Protein AF-A0A1V6Y0Q1-F1 (afdb_monomer)

pLDDT: mean 72.67, std 13.5, range [34.44, 88.69]

Sequence (123 aa):
MPPIRSQSSSNLAEQEVARQFEVPRSTLQRRLAGNTFRPETRANNHKLTETEEESLEKWILSMDRRGGASRPSMVREMANLLLEKRGTTPVISVGENWVTNYIKRRPLLSSRFSKRYNYERAK

Organism: Penicillium nalgiovense (NCBI:txid60175)

Foldseek 3Di:
DDDDPPPPVVLVVLVVVCVVVVHPSVVSVCVVVVNDDVVVDDDPPDPDDPVLLVVLVVVCVVCVVVVHDPDLVNSQVSSQVVQVVVVDPPRDGDDPCRSVVSCVVDVVSVVVVVVPPPPVPPD

Solvent-accessible surface area (backbone atoms only — not comparable to full-atom values): 7690 Å² total; per-residue (Å²): 135,82,81,85,74,80,55,70,68,56,53,52,55,47,46,52,52,20,58,76,68,75,43,61,51,70,58,54,52,41,43,75,73,67,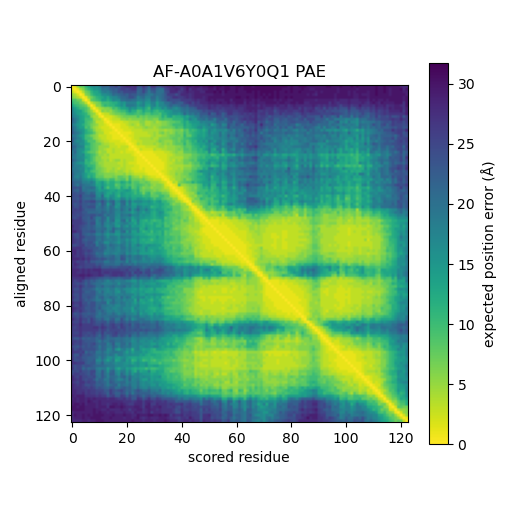53,69,62,67,91,80,44,79,68,92,83,61,89,64,54,72,69,56,51,50,50,51,48,54,49,50,56,54,37,47,75,72,71,44,79,84,46,64,67,58,55,46,51,53,52,31,50,53,39,56,74,65,67,50,85,73,83,60,72,76,58,88,67,44,51,63,53,52,31,70,72,34,65,80,48,35,65,56,54,67,73,62,72,61,75,81,82,76,122

InterPro domains:
  IPR006600 HTH CenpB-type DNA-binding domain [PF03221] (50-108)
  IPR006600 HTH CenpB-type DNA-binding domain [PS51253] (40-112)
  IPR006600 HTH CenpB-type DNA-binding domain [SM00674] (46-112)
  IPR009057 Homedomain-like superfamily [SSF46689] (11-49)

Mean predicted aligned error: 13.65 Å

Structure (mmCIF, N/CA/C/O backbone):
data_AF-A0A1V6Y0Q1-F1
#
_entry.id   AF-A0A1V6Y0Q1-F1
#
loop_
_atom_site.group_PDB
_atom_site.id
_atom_site.type_symbol
_atom_site.label_atom_id
_atom_site.label_alt_id
_atom_site.label_comp_id
_atom_site.label_asym_id
_atom_site.label_entity_id
_atom_site.label_seq_id
_atom_site.pdbx_PDB_ins_code
_atom_site.Cartn_x
_atom_site.Cartn_y
_atom_site.Cartn_z
_atom_site.occupancy
_atom_site.B_iso_or_equiv
_atom_site.auth_seq_id
_atom_site.auth_comp_id
_atom_site.auth_asym_id
_atom_site.auth_atom_id
_atom_site.pdbx_PDB_model_num
ATOM 1 N N . MET A 1 1 ? -11.938 18.714 42.127 1.00 34.44 1 MET A N 1
ATOM 2 C CA . MET A 1 1 ? -12.926 17.614 42.191 1.00 34.44 1 MET A CA 1
ATOM 3 C C . MET A 1 1 ? -12.964 16.913 40.839 1.00 34.44 1 MET A C 1
ATOM 5 O O . MET A 1 1 ? -13.207 17.609 39.861 1.00 34.44 1 MET A O 1
ATOM 9 N N . PRO A 1 2 ? -12.687 15.603 40.729 1.00 38.88 2 PRO A N 1
ATOM 10 C CA . PRO A 1 2 ? -12.974 14.854 39.509 1.00 38.88 2 PRO A CA 1
ATOM 11 C C . PRO A 1 2 ? -14.453 14.409 39.492 1.00 38.88 2 PRO A C 1
ATOM 13 O O . PRO A 1 2 ? -15.046 14.248 40.562 1.00 38.88 2 PRO A O 1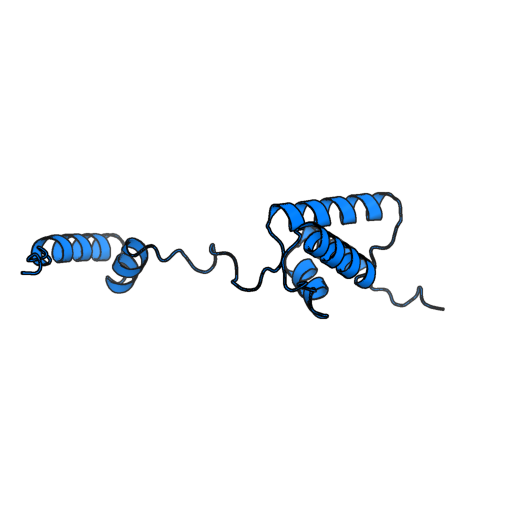
ATOM 16 N N . PRO A 1 3 ? -15.071 14.211 38.314 1.00 44.50 3 PRO A N 1
ATOM 17 C CA . PRO A 1 3 ? -16.463 13.791 38.228 1.00 44.50 3 PRO A CA 1
ATOM 18 C C . PRO A 1 3 ? -16.610 12.306 38.589 1.00 44.50 3 PRO A C 1
ATOM 20 O O . PRO A 1 3 ? -15.833 11.456 38.149 1.00 44.50 3 PRO A O 1
ATOM 23 N N . ILE A 1 4 ? -17.640 11.992 39.377 1.00 44.50 4 ILE A N 1
ATOM 24 C CA . ILE A 1 4 ? -18.057 10.629 39.721 1.00 44.50 4 ILE A CA 1
ATOM 25 C C . ILE A 1 4 ? -18.621 9.992 38.445 1.00 44.50 4 ILE A C 1
ATOM 27 O O . ILE A 1 4 ? -19.776 10.196 38.078 1.00 44.50 4 ILE A O 1
ATOM 31 N N . ARG A 1 5 ? -17.775 9.260 37.711 1.00 46.78 5 ARG A N 1
ATOM 32 C CA . ARG A 1 5 ? -18.186 8.484 36.534 1.00 46.78 5 ARG A CA 1
ATOM 33 C C . ARG A 1 5 ? -19.170 7.413 37.009 1.00 46.78 5 ARG A C 1
ATOM 35 O O . ARG A 1 5 ? -18.780 6.509 37.743 1.00 46.78 5 ARG A O 1
ATOM 42 N N . SER A 1 6 ? -20.430 7.521 36.590 1.00 46.38 6 SER A N 1
ATOM 43 C CA . SER A 1 6 ? -21.472 6.505 36.776 1.00 46.38 6 SER A CA 1
ATOM 44 C C . SER A 1 6 ? -21.069 5.217 36.037 1.00 46.38 6 SER A C 1
ATOM 46 O O . SER A 1 6 ? -21.361 5.015 34.860 1.00 46.38 6 SER A O 1
ATOM 48 N N . GLN A 1 7 ? -20.250 4.392 36.689 1.00 52.25 7 GLN A N 1
ATOM 49 C CA . GLN A 1 7 ? -19.675 3.168 36.121 1.00 52.25 7 GLN A CA 1
ATOM 50 C C . GLN A 1 7 ? -20.611 1.965 36.300 1.00 52.25 7 GLN A C 1
ATOM 52 O O . GLN A 1 7 ? -20.524 1.007 35.542 1.00 52.25 7 GLN A O 1
ATOM 57 N N . SER A 1 8 ? -21.504 1.986 37.290 1.00 51.84 8 SER A N 1
ATOM 58 C CA . SER A 1 8 ? -22.301 0.819 37.691 1.00 51.84 8 SER A CA 1
ATOM 59 C C . SER A 1 8 ? -23.331 0.395 36.639 1.00 51.84 8 SER A C 1
ATOM 61 O O . SER A 1 8 ? -23.363 -0.778 36.278 1.00 51.84 8 SER A O 1
ATOM 63 N N . SER A 1 9 ? -24.114 1.327 36.089 1.00 54.06 9 SER A N 1
ATOM 64 C CA . SER A 1 9 ? -25.163 1.020 35.099 1.00 54.06 9 SER A CA 1
ATOM 65 C C . SER A 1 9 ? -24.590 0.589 33.744 1.00 54.06 9 SER A C 1
ATOM 67 O O . SER A 1 9 ? -25.086 -0.342 33.115 1.00 54.06 9 SER A O 1
ATOM 69 N N . SER A 1 10 ? -23.496 1.227 33.324 1.00 60.50 10 SER A N 1
ATOM 70 C CA . SER A 1 10 ? -22.807 0.943 32.058 1.00 60.50 10 SER A CA 1
ATOM 71 C C . SER A 1 10 ? -22.185 -0.458 32.049 1.00 60.50 10 SER A C 1
ATOM 73 O O . SER A 1 10 ? -22.262 -1.175 31.057 1.00 60.50 10 SER A O 1
ATOM 75 N N . ASN A 1 11 ? -21.634 -0.890 33.188 1.00 65.31 11 ASN A N 1
ATOM 76 C CA . ASN A 1 11 ? -21.014 -2.208 33.326 1.00 65.31 11 ASN A CA 1
ATOM 77 C C . ASN A 1 11 ? -22.021 -3.369 33.241 1.00 65.31 11 ASN A C 1
ATOM 79 O O . ASN A 1 11 ? -21.643 -4.445 32.781 1.00 65.31 11 ASN A O 1
ATOM 83 N N . LEU A 1 12 ? -23.273 -3.169 33.671 1.00 66.56 12 LEU A N 1
ATOM 84 C CA . LEU A 1 12 ? -24.334 -4.181 33.569 1.00 66.56 12 LEU A CA 1
ATOM 85 C C . LEU A 1 12 ? -24.816 -4.343 32.124 1.00 66.56 12 LEU A C 1
ATOM 87 O O . LEU A 1 12 ? -24.888 -5.465 31.629 1.00 66.56 12 LEU A O 1
ATOM 91 N N . ALA A 1 13 ? -25.045 -3.229 31.423 1.00 74.25 13 ALA A N 1
ATOM 92 C CA . ALA A 1 13 ? -25.409 -3.250 30.008 1.00 74.25 13 ALA A CA 1
ATOM 93 C C . ALA A 1 13 ? -24.303 -3.889 29.147 1.00 74.25 13 ALA A C 1
ATOM 95 O O . ALA A 1 13 ? -24.579 -4.717 28.283 1.00 74.25 13 ALA A O 1
ATOM 96 N N . GLU A 1 14 ? -23.031 -3.584 29.428 1.00 73.19 14 GLU A N 1
ATOM 97 C CA . GLU A 1 14 ? -21.893 -4.228 28.761 1.00 73.19 14 GLU A CA 1
ATOM 98 C C . GLU A 1 14 ? -21.829 -5.741 29.026 1.00 73.19 14 GLU A C 1
ATOM 100 O O . GLU A 1 14 ? -21.448 -6.502 28.139 1.00 73.19 14 GLU A O 1
ATOM 105 N N . GLN A 1 15 ? -22.187 -6.200 30.229 1.00 75.38 15 GLN A N 1
ATOM 106 C CA . GLN A 1 15 ? -22.219 -7.628 30.564 1.00 75.38 15 GLN A CA 1
ATOM 107 C C . GLN A 1 15 ? -23.350 -8.372 29.855 1.00 75.38 15 GLN A C 1
ATOM 109 O O . GLN A 1 15 ? -23.144 -9.499 29.404 1.00 75.38 15 GLN A O 1
ATOM 114 N N . GLU A 1 16 ? -24.525 -7.760 29.760 1.00 78.81 16 GLU A N 1
ATOM 115 C CA . GLU A 1 16 ? -25.685 -8.345 29.091 1.00 78.81 16 GLU A CA 1
ATOM 116 C C . GLU A 1 16 ? -25.451 -8.460 27.584 1.00 78.81 16 GLU A C 1
ATOM 118 O O . GLU A 1 16 ? -25.615 -9.537 27.016 1.00 78.81 16 GLU A O 1
ATOM 123 N N . VAL A 1 17 ? -24.920 -7.401 26.968 1.00 81.31 17 VAL A N 1
ATOM 124 C CA . VAL A 1 17 ? -24.494 -7.407 25.563 1.00 81.31 17 VAL A CA 1
ATOM 125 C C . VAL A 1 17 ? -23.386 -8.442 25.341 1.00 81.31 17 VAL A C 1
ATOM 127 O O . VAL A 1 17 ? -23.469 -9.251 24.422 1.00 81.31 17 VAL A O 1
ATOM 130 N N . ALA A 1 18 ? -22.366 -8.495 26.203 1.00 82.69 18 ALA A N 1
ATOM 131 C CA . ALA A 1 18 ? -21.308 -9.503 26.106 1.00 82.69 18 ALA A CA 1
ATOM 132 C C . ALA A 1 18 ? -21.857 -10.941 26.168 1.00 82.69 18 ALA A C 1
ATOM 134 O O . ALA A 1 18 ? -21.416 -11.795 25.400 1.00 82.69 18 ALA A O 1
ATOM 135 N N . ARG A 1 19 ? -22.847 -11.199 27.033 1.00 82.75 19 ARG A N 1
ATOM 136 C CA . ARG A 1 19 ? -23.521 -12.501 27.141 1.00 82.75 19 ARG A CA 1
ATOM 137 C C . ARG A 1 19 ? -24.364 -12.810 25.903 1.00 82.75 19 ARG A C 1
ATOM 139 O O . ARG A 1 19 ? -24.293 -13.925 25.408 1.00 82.75 19 ARG A O 1
ATOM 146 N N . GLN A 1 20 ? -25.117 -11.835 25.394 1.00 87.19 20 GLN A N 1
ATOM 147 C CA . GLN A 1 20 ? -25.961 -11.987 24.206 1.00 87.19 20 GLN A CA 1
ATOM 148 C C . GLN A 1 20 ? -25.150 -12.323 22.949 1.00 87.19 20 GLN A C 1
ATOM 150 O O . GLN A 1 20 ? -25.597 -13.107 22.120 1.00 87.19 20 GLN A O 1
ATOM 155 N N . PHE A 1 21 ? -23.961 -11.735 22.814 1.00 81.44 21 PHE A N 1
ATOM 156 C CA . PHE A 1 21 ? -23.063 -11.971 21.684 1.00 81.44 21 PHE A CA 1
ATOM 157 C C . PHE A 1 21 ? -22.005 -13.057 21.960 1.00 81.44 21 PHE A C 1
ATOM 159 O O . PHE A 1 21 ? -21.113 -13.243 21.136 1.00 81.44 21 PHE A O 1
ATOM 166 N N . GLU A 1 22 ? -22.072 -13.746 23.107 1.00 85.75 22 GLU A N 1
ATOM 167 C CA . GLU A 1 22 ? -21.116 -14.783 23.544 1.00 85.75 22 GLU A CA 1
ATOM 168 C C . GLU A 1 22 ? -19.635 -14.349 23.485 1.00 85.75 22 GLU A C 1
ATOM 170 O O . GLU A 1 22 ? -18.721 -15.149 23.276 1.00 85.75 22 GLU A O 1
ATOM 175 N N . VAL A 1 23 ? -19.363 -13.058 23.693 1.00 83.56 23 VAL A N 1
ATOM 176 C CA . VAL A 1 23 ? -18.007 -12.491 23.662 1.00 83.56 23 VAL A CA 1
ATOM 177 C C . VAL A 1 23 ? -17.543 -12.147 25.074 1.00 83.56 23 VAL A C 1
ATOM 179 O O . VAL A 1 23 ? -18.311 -11.594 25.859 1.00 83.56 23 VAL A O 1
ATOM 182 N N . PRO A 1 24 ? -16.260 -12.355 25.420 1.00 87.38 24 PRO A N 1
ATOM 183 C CA . PRO A 1 24 ? -15.728 -11.876 26.689 1.00 87.38 24 PRO A CA 1
ATOM 184 C C . PRO A 1 24 ? -15.913 -10.361 26.837 1.00 87.38 24 PRO A C 1
ATOM 186 O O . PRO A 1 24 ? -15.592 -9.601 25.920 1.00 87.38 24 PRO A O 1
ATOM 189 N N . ARG A 1 25 ? -16.340 -9.902 28.021 1.00 84.81 25 ARG A N 1
ATOM 190 C CA . ARG A 1 25 ? -16.524 -8.470 28.338 1.00 84.81 25 ARG A CA 1
ATOM 191 C C . ARG A 1 25 ? -15.304 -7.617 27.980 1.00 84.81 25 ARG A C 1
ATOM 193 O O . ARG A 1 25 ? -15.454 -6.525 27.445 1.00 84.81 25 ARG A O 1
ATOM 200 N N . SER A 1 26 ? -14.097 -8.128 28.223 1.00 83.56 26 SER A N 1
ATOM 201 C CA . SER A 1 26 ? -12.842 -7.452 27.870 1.00 83.56 26 SER A CA 1
ATOM 202 C C . SER A 1 26 ? -12.719 -7.171 26.368 1.00 83.56 26 SER A C 1
ATOM 204 O O . SER A 1 26 ? -12.171 -6.144 25.973 1.00 83.56 26 SER A O 1
ATOM 206 N N . THR A 1 27 ? -13.269 -8.041 25.517 1.00 82.19 27 THR A N 1
ATOM 207 C CA . THR A 1 27 ? -13.307 -7.854 24.062 1.00 82.19 27 THR A CA 1
ATOM 208 C C . THR A 1 27 ? -14.274 -6.741 23.676 1.00 82.19 27 THR A C 1
ATOM 210 O O . THR A 1 27 ? -13.912 -5.892 22.862 1.00 82.19 27 THR A O 1
ATOM 213 N N . LEU A 1 28 ? -15.467 -6.707 24.282 1.00 82.56 28 LEU A N 1
ATOM 214 C CA . LEU A 1 28 ? -16.455 -5.648 24.057 1.00 82.56 28 LEU A CA 1
ATOM 215 C C . LEU A 1 28 ? -15.925 -4.285 24.524 1.00 82.56 28 LEU A C 1
ATOM 217 O O . LEU A 1 28 ? -15.948 -3.323 23.763 1.00 82.56 28 LEU A O 1
ATOM 221 N N . GLN A 1 29 ? -15.346 -4.227 25.724 1.00 84.12 29 GLN A N 1
ATOM 222 C CA . GLN A 1 29 ? -14.740 -3.016 26.277 1.00 84.12 29 GLN A CA 1
ATOM 223 C C . GLN A 1 29 ? -13.600 -2.498 25.391 1.00 84.12 29 GLN A C 1
ATOM 225 O O . GLN A 1 29 ? -13.504 -1.304 25.117 1.00 84.12 29 GLN A O 1
ATOM 230 N N . ARG A 1 30 ? -12.751 -3.402 24.887 1.00 82.31 30 ARG A N 1
ATOM 231 C CA . ARG A 1 30 ? -11.662 -3.057 23.970 1.00 82.31 30 ARG A CA 1
ATOM 232 C C . ARG A 1 30 ? -12.190 -2.497 22.642 1.00 82.31 30 ARG A C 1
ATOM 234 O O . ARG A 1 30 ? -11.599 -1.556 22.122 1.00 82.31 30 ARG A O 1
ATOM 241 N N . ARG A 1 31 ? -13.303 -3.025 22.117 1.00 81.56 31 ARG A N 1
ATOM 242 C CA . ARG A 1 31 ? -13.973 -2.479 20.921 1.00 81.56 31 ARG A CA 1
ATOM 243 C C . ARG A 1 31 ? -14.589 -1.101 21.183 1.00 81.56 31 ARG A C 1
ATOM 245 O O . ARG A 1 31 ? -14.385 -0.202 20.377 1.00 81.56 31 ARG A O 1
ATOM 252 N N . LEU A 1 32 ? -15.263 -0.909 22.321 1.00 80.94 32 LEU A N 1
ATOM 253 C CA . LEU A 1 32 ? -15.816 0.392 22.734 1.00 80.94 32 LEU A CA 1
ATOM 254 C C . LEU A 1 32 ? -14.727 1.454 22.943 1.00 80.94 32 LEU A C 1
ATOM 256 O O . LEU A 1 32 ? -14.948 2.627 22.661 1.00 80.94 32 LEU A O 1
ATOM 260 N N . ALA A 1 33 ? -13.531 1.045 23.371 1.00 82.50 33 ALA A N 1
ATOM 261 C CA . ALA A 1 33 ? -12.355 1.909 23.464 1.00 82.50 33 ALA A CA 1
ATOM 262 C C . ALA A 1 33 ? -11.712 2.246 22.097 1.00 82.50 33 ALA A C 1
ATOM 264 O O . ALA A 1 33 ?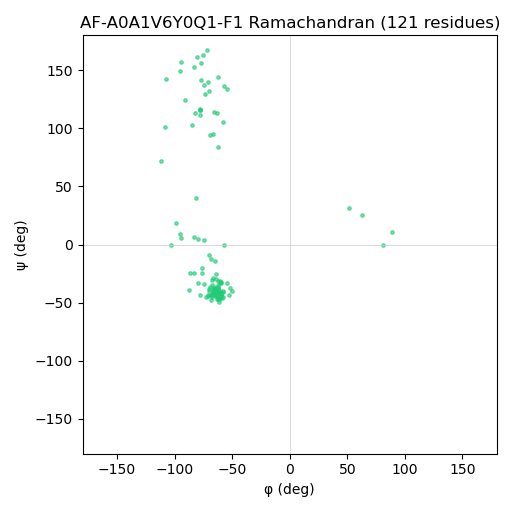 -10.665 2.888 22.062 1.00 82.50 33 ALA A O 1
ATOM 265 N N . GLY A 1 34 ? -12.305 1.812 20.976 1.00 76.31 34 GLY A N 1
ATOM 266 C CA . GLY A 1 34 ? -11.854 2.132 19.617 1.00 76.31 34 GLY A CA 1
ATOM 267 C C . GLY A 1 34 ? -10.820 1.168 19.033 1.00 76.31 34 GLY A C 1
ATOM 268 O O . GLY A 1 34 ? -10.236 1.449 17.987 1.00 76.31 34 GLY A O 1
ATOM 269 N N . ASN A 1 35 ? -10.566 0.026 19.675 1.00 75.50 35 ASN A N 1
ATOM 270 C CA . ASN A 1 35 ? -9.635 -0.961 19.139 1.00 75.50 35 ASN A CA 1
ATOM 271 C C . ASN A 1 35 ? -10.319 -1.766 18.021 1.00 75.50 35 ASN A C 1
ATOM 273 O O . ASN A 1 35 ? -11.291 -2.491 18.262 1.00 75.50 35 ASN A O 1
ATOM 277 N N . THR A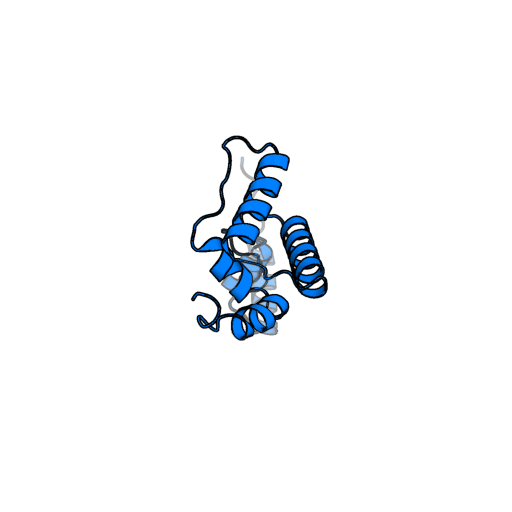 1 36 ? -9.810 -1.635 16.801 1.00 72.19 36 THR A N 1
ATOM 278 C CA . THR A 1 36 ? -10.348 -2.313 15.617 1.00 72.19 36 THR A CA 1
ATOM 279 C C . THR A 1 36 ? -9.870 -3.763 15.527 1.00 72.19 36 THR A C 1
ATOM 281 O O . THR A 1 36 ? -8.921 -4.185 16.195 1.00 72.19 36 THR A O 1
ATOM 284 N N . PHE A 1 37 ? -10.574 -4.575 14.737 1.00 70.81 37 PHE A N 1
ATOM 285 C CA . PHE A 1 37 ? -10.212 -5.971 14.528 1.00 70.81 37 PHE A CA 1
ATOM 286 C C . PHE A 1 37 ? -8.874 -6.053 13.783 1.00 70.81 37 PHE A C 1
ATOM 288 O O . PHE A 1 37 ? -8.769 -5.653 12.630 1.00 70.81 37 PHE A O 1
ATOM 295 N N . ARG A 1 38 ? -7.838 -6.576 14.451 1.00 67.31 38 ARG A N 1
ATOM 296 C CA . ARG A 1 38 ? -6.452 -6.530 13.957 1.00 67.31 38 ARG A CA 1
ATOM 297 C C . ARG A 1 38 ? -6.249 -7.048 12.518 1.00 67.31 38 ARG A C 1
ATOM 299 O O . ARG A 1 38 ? -5.414 -6.455 11.845 1.00 67.31 38 ARG A O 1
ATOM 306 N N . PRO A 1 39 ? -6.945 -8.100 12.038 1.00 62.75 39 PRO A N 1
ATOM 307 C CA . PRO A 1 39 ? -6.853 -8.545 10.642 1.00 62.75 39 PRO A CA 1
ATOM 308 C C . PRO A 1 39 ? -7.412 -7.557 9.610 1.00 62.75 39 PRO A C 1
ATOM 310 O O . PRO A 1 39 ? -6.928 -7.531 8.484 1.00 62.75 39 PRO A O 1
ATOM 313 N N . GLU A 1 40 ? -8.401 -6.747 9.987 1.00 63.88 40 GLU A N 1
ATOM 314 C CA . GLU A 1 40 ? -8.935 -5.657 9.156 1.00 63.88 40 GLU A CA 1
ATOM 315 C C . GLU A 1 40 ? -8.083 -4.387 9.287 1.00 63.88 40 GLU A C 1
ATOM 317 O O . GLU A 1 40 ? -8.040 -3.553 8.384 1.00 63.88 40 GLU A O 1
ATOM 322 N N . THR A 1 41 ? -7.368 -4.231 10.404 1.00 62.00 41 THR A N 1
ATOM 323 C CA . THR A 1 41 ? -6.457 -3.108 10.612 1.00 62.00 41 THR A CA 1
ATOM 324 C C . THR A 1 41 ? -5.188 -3.260 9.775 1.00 62.00 41 THR A C 1
ATOM 326 O O . THR A 1 41 ? -4.455 -4.248 9.860 1.00 62.00 41 THR A O 1
ATOM 329 N N . ARG A 1 42 ? -4.847 -2.201 9.038 1.00 62.97 42 ARG A N 1
ATOM 330 C CA . ARG A 1 42 ? -3.589 -2.094 8.296 1.00 62.97 42 ARG A CA 1
ATOM 331 C C . ARG A 1 42 ? -2.376 -2.320 9.208 1.00 62.97 42 ARG A C 1
ATOM 333 O O . ARG A 1 42 ? -2.273 -1.741 10.290 1.00 62.97 42 ARG A O 1
ATOM 340 N N . ALA A 1 43 ? -1.425 -3.141 8.761 1.00 64.56 43 ALA A N 1
ATOM 341 C CA . ALA A 1 43 ? -0.205 -3.401 9.521 1.00 64.56 43 ALA A CA 1
ATOM 342 C C . ALA A 1 43 ? 0.627 -2.115 9.709 1.00 64.56 43 ALA A C 1
ATOM 344 O O . ALA A 1 43 ? 0.758 -1.302 8.801 1.00 64.56 43 ALA A O 1
ATOM 345 N N . ASN A 1 44 ? 1.275 -1.952 10.861 1.00 60.03 44 ASN A N 1
ATOM 346 C CA . ASN A 1 44 ? 1.988 -0.707 11.190 1.00 60.03 44 ASN A CA 1
ATOM 347 C C . ASN A 1 44 ? 3.194 -0.407 10.261 1.00 60.03 44 ASN A C 1
ATOM 349 O O . ASN A 1 44 ? 3.692 0.710 10.244 1.00 60.03 44 ASN A O 1
ATOM 353 N N . ASN A 1 45 ? 3.657 -1.382 9.468 1.00 64.00 45 ASN A N 1
ATOM 354 C CA . ASN A 1 45 ?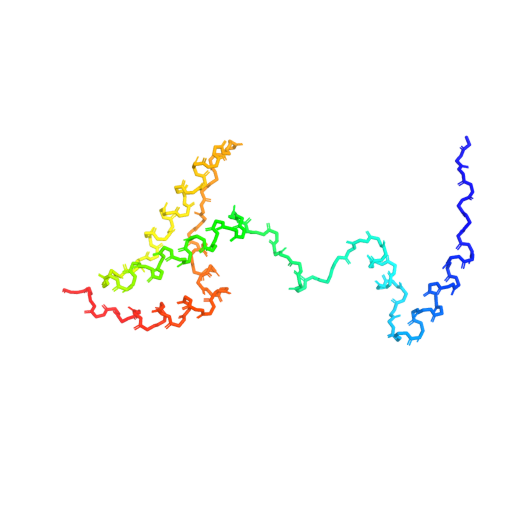 4.887 -1.290 8.668 1.00 64.00 45 ASN A CA 1
ATOM 355 C C . ASN A 1 45 ? 4.663 -0.922 7.186 1.00 64.00 45 ASN A C 1
ATOM 357 O O . ASN A 1 45 ? 5.530 -1.190 6.350 1.00 64.00 45 ASN A O 1
ATOM 361 N N . HIS A 1 46 ? 3.509 -0.360 6.819 1.00 68.81 46 HIS A N 1
ATOM 362 C CA . HIS A 1 46 ? 3.322 0.166 5.464 1.00 68.81 46 HIS A CA 1
ATOM 363 C C . HIS A 1 46 ? 4.005 1.532 5.326 1.00 68.81 46 HIS A C 1
ATOM 365 O O . HIS A 1 46 ? 3.624 2.490 5.991 1.00 68.81 46 HIS A O 1
ATOM 371 N N . LYS A 1 47 ? 5.021 1.613 4.458 1.00 73.69 47 LYS A N 1
ATOM 372 C CA . LYS A 1 47 ? 5.744 2.864 4.169 1.00 73.69 47 LYS A CA 1
ATOM 373 C C . LYS A 1 47 ? 5.000 3.776 3.190 1.00 73.69 47 LYS A C 1
ATOM 375 O O . LYS A 1 47 ? 5.099 4.988 3.311 1.00 73.69 47 LYS A O 1
ATOM 380 N N . LEU A 1 48 ? 4.270 3.183 2.246 1.00 77.25 48 LEU A N 1
ATOM 381 C CA . LEU A 1 48 ? 3.425 3.888 1.283 1.00 77.25 48 LEU A CA 1
ATOM 382 C C . LEU A 1 48 ? 1.985 3.956 1.800 1.00 77.25 48 LEU A C 1
ATOM 384 O O . LEU A 1 48 ? 1.564 3.138 2.617 1.00 77.25 48 LEU A O 1
ATOM 388 N N . THR A 1 49 ? 1.210 4.914 1.322 1.00 80.62 49 THR A N 1
ATOM 389 C CA . THR A 1 49 ? -0.250 4.990 1.463 1.00 80.62 49 THR A CA 1
ATOM 390 C C . THR A 1 49 ? -0.936 3.994 0.520 1.00 80.62 49 THR A C 1
ATOM 392 O O . THR A 1 49 ? -0.313 3.454 -0.391 1.00 80.62 49 THR A O 1
ATOM 395 N N . GLU A 1 50 ? -2.209 3.685 0.762 1.00 81.12 50 GLU A N 1
ATOM 396 C CA . GLU A 1 50 ? -2.965 2.743 -0.080 1.00 81.12 50 GLU A CA 1
ATOM 397 C C . GLU A 1 50 ? -3.049 3.218 -1.537 1.00 81.12 50 GLU A C 1
ATOM 399 O O . GLU A 1 50 ? -2.786 2.446 -2.457 1.00 81.12 50 GLU A O 1
ATOM 404 N N . THR A 1 51 ? -3.289 4.513 -1.739 1.00 83.38 51 THR A N 1
ATOM 405 C CA . THR A 1 51 ? -3.355 5.153 -3.059 1.00 83.38 51 THR A CA 1
ATOM 406 C C . THR A 1 51 ? -2.023 5.097 -3.808 1.00 83.38 51 THR A C 1
ATOM 408 O O . THR A 1 51 ? -1.997 4.838 -5.015 1.00 83.38 51 THR A O 1
ATOM 411 N N . GLU A 1 52 ? -0.902 5.298 -3.112 1.00 84.81 52 GLU A N 1
ATOM 412 C CA . GLU A 1 52 ? 0.438 5.144 -3.686 1.00 84.81 52 GLU A CA 1
ATOM 413 C C . GLU A 1 52 ? 0.707 3.689 -4.083 1.00 84.81 52 GLU A C 1
ATOM 415 O O . GLU A 1 52 ? 1.205 3.425 -5.178 1.00 84.81 52 GLU A O 1
ATOM 420 N N . GLU A 1 53 ? 0.343 2.729 -3.230 1.00 85.38 53 GLU A N 1
ATOM 421 C CA . GLU A 1 53 ? 0.514 1.312 -3.539 1.00 85.38 53 GLU A CA 1
ATOM 422 C C . GLU A 1 53 ? -0.372 0.841 -4.706 1.00 85.38 53 GLU A C 1
ATOM 424 O O . GLU A 1 53 ? 0.073 0.015 -5.506 1.00 85.38 53 GLU A O 1
ATOM 429 N N . GLU A 1 54 ? -1.602 1.348 -4.829 1.00 86.50 54 GLU A N 1
ATOM 430 C CA . GLU A 1 54 ? -2.477 1.100 -5.983 1.00 86.50 54 GLU A CA 1
ATOM 431 C C . GLU A 1 54 ? -1.931 1.718 -7.269 1.00 86.50 54 GLU A C 1
ATOM 433 O O . GLU A 1 54 ? -1.992 1.105 -8.337 1.00 86.50 54 GLU A O 1
ATOM 438 N N . SER A 1 55 ? -1.387 2.932 -7.180 1.00 88.69 55 SER A N 1
ATOM 439 C CA . SER A 1 55 ? -0.759 3.605 -8.318 1.00 88.69 55 SER A CA 1
ATOM 440 C C . SER A 1 55 ? 0.463 2.823 -8.798 1.00 88.69 55 SER A C 1
ATOM 442 O O . SER A 1 55 ? 0.630 2.610 -10.001 1.00 88.69 55 SER A O 1
ATOM 444 N N . LEU A 1 56 ? 1.269 2.315 -7.859 1.00 87.12 56 LEU A N 1
ATOM 445 C CA . LEU A 1 56 ? 2.402 1.443 -8.148 1.00 87.12 56 LEU A CA 1
ATOM 446 C C . LEU A 1 56 ? 1.955 0.125 -8.797 1.00 87.12 56 LEU A C 1
ATOM 448 O O . LEU A 1 56 ? 2.560 -0.305 -9.778 1.00 87.12 56 LEU A O 1
ATOM 452 N N . GLU A 1 57 ? 0.871 -0.491 -8.318 1.00 86.50 57 GLU A N 1
ATOM 453 C CA . GLU A 1 57 ? 0.316 -1.702 -8.932 1.00 86.50 57 GLU A CA 1
ATOM 454 C C . GLU A 1 57 ? -0.138 -1.441 -10.373 1.00 86.50 57 GLU A C 1
ATOM 456 O O . GLU A 1 57 ? 0.255 -2.169 -11.287 1.00 86.50 57 GLU A O 1
ATOM 461 N N . LYS A 1 58 ? -0.914 -0.375 -10.607 1.00 87.62 58 LYS A N 1
ATOM 462 C CA . LYS A 1 58 ? -1.361 0.018 -11.954 1.00 87.62 58 LYS A CA 1
ATOM 463 C C . LYS A 1 58 ? -0.176 0.261 -12.884 1.00 87.62 58 LYS A C 1
ATOM 465 O O . LYS A 1 58 ? -0.200 -0.178 -14.036 1.00 87.62 58 LYS A O 1
ATOM 470 N N . TRP A 1 59 ? 0.875 0.909 -12.385 1.00 87.69 59 TRP A N 1
ATOM 471 C CA . TRP A 1 59 ? 2.101 1.130 -13.140 1.00 87.69 59 TRP A CA 1
ATOM 472 C C . TRP A 1 59 ? 2.786 -0.193 -13.520 1.00 87.69 59 TRP A C 1
ATOM 474 O O . TRP A 1 59 ? 3.071 -0.395 -14.704 1.00 87.69 59 TRP A O 1
ATOM 484 N N . ILE A 1 60 ? 2.941 -1.138 -12.583 1.00 84.25 60 ILE A N 1
ATOM 485 C CA . ILE A 1 60 ? 3.491 -2.480 -12.860 1.00 84.25 60 ILE A CA 1
ATOM 486 C C . ILE A 1 60 ? 2.647 -3.214 -13.912 1.00 84.25 60 ILE A C 1
ATOM 488 O O . ILE A 1 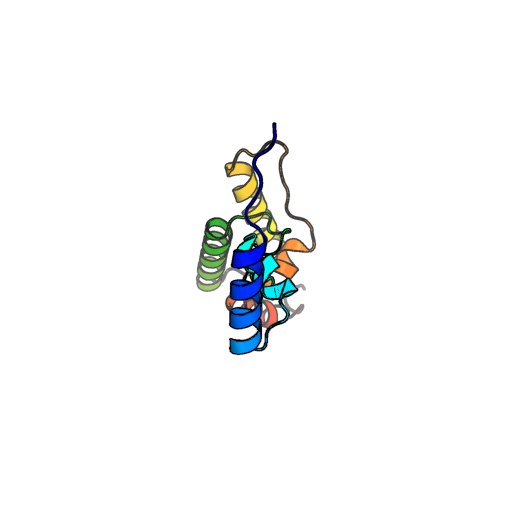60 ? 3.187 -3.756 -14.876 1.00 84.25 60 ILE A O 1
ATOM 492 N N . LEU A 1 61 ? 1.319 -3.197 -13.773 1.00 82.50 61 LEU A N 1
ATOM 493 C CA . LEU A 1 61 ? 0.404 -3.835 -14.724 1.00 82.50 61 LEU A CA 1
ATOM 494 C C . LEU A 1 61 ? 0.512 -3.217 -16.124 1.00 82.50 61 LEU A C 1
ATOM 496 O O . LEU A 1 61 ? 0.456 -3.935 -17.126 1.00 82.50 61 LEU A O 1
ATOM 500 N N . SER A 1 62 ? 0.678 -1.895 -16.203 1.00 83.62 62 SER A N 1
ATOM 501 C CA . SER A 1 62 ? 0.865 -1.181 -17.467 1.00 83.62 62 SER A CA 1
ATOM 502 C C . SER A 1 62 ? 2.202 -1.520 -18.133 1.00 83.62 62 SER A C 1
ATOM 504 O O . SER A 1 62 ? 2.264 -1.622 -19.357 1.00 83.62 62 SER A O 1
ATOM 506 N N . MET A 1 63 ? 3.252 -1.740 -17.340 1.00 81.44 63 MET A N 1
ATOM 507 C CA . MET A 1 63 ? 4.577 -2.119 -17.821 1.00 81.44 63 MET A CA 1
ATOM 508 C C . MET A 1 63 ? 4.597 -3.549 -18.359 1.00 81.44 63 MET A C 1
ATOM 510 O O . MET A 1 63 ? 5.136 -3.791 -19.438 1.00 81.44 63 MET A O 1
ATOM 514 N N . ASP A 1 64 ? 3.957 -4.477 -17.649 1.00 76.94 64 ASP A N 1
ATOM 515 C CA . ASP A 1 64 ? 3.858 -5.878 -18.060 1.00 76.94 64 ASP A CA 1
ATOM 51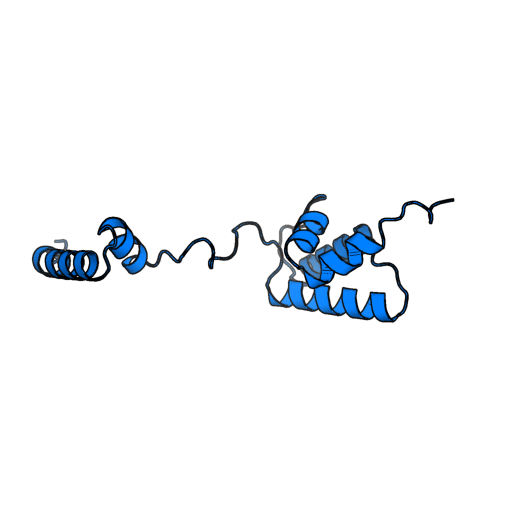6 C C . ASP A 1 64 ? 3.076 -6.022 -19.377 1.00 76.94 64 ASP A C 1
ATOM 518 O O . ASP A 1 64 ? 3.498 -6.752 -20.273 1.00 76.94 64 ASP A O 1
ATOM 522 N N . ARG A 1 65 ? 2.005 -5.231 -19.564 1.00 78.69 65 ARG A N 1
ATOM 523 C CA . ARG A 1 65 ? 1.278 -5.141 -20.848 1.00 78.69 65 ARG A CA 1
ATOM 524 C C . ARG A 1 65 ? 2.154 -4.662 -22.008 1.00 78.69 65 ARG A C 1
ATOM 526 O O . ARG A 1 65 ? 1.928 -5.074 -23.138 1.00 78.69 65 ARG A O 1
ATOM 533 N N . ARG A 1 66 ? 3.142 -3.805 -21.742 1.00 76.50 66 ARG A N 1
ATOM 534 C CA . ARG A 1 66 ? 4.091 -3.285 -22.745 1.00 76.50 66 ARG A CA 1
ATOM 535 C C . ARG A 1 66 ? 5.262 -4.243 -23.007 1.00 76.50 66 ARG A C 1
ATOM 537 O O . ARG A 1 66 ? 6.202 -3.873 -23.699 1.00 76.50 66 ARG A O 1
ATOM 544 N N . GLY A 1 67 ? 5.237 -5.450 -22.437 1.00 67.81 67 GLY A N 1
ATOM 545 C CA . GLY A 1 67 ? 6.299 -6.450 -22.582 1.00 67.81 67 GLY A CA 1
ATOM 546 C C . GLY A 1 67 ? 7.502 -6.235 -21.657 1.00 67.81 67 GLY A C 1
ATOM 547 O O . GLY A 1 67 ? 8.422 -7.055 -21.651 1.00 67.81 67 GLY A O 1
ATOM 548 N N . GLY A 1 68 ? 7.494 -5.186 -20.828 1.00 63.66 68 GLY A N 1
ATOM 549 C CA . GLY A 1 68 ? 8.556 -4.915 -19.864 1.00 63.66 68 GLY A CA 1
ATOM 550 C C . GLY A 1 68 ? 8.553 -5.938 -18.730 1.00 63.66 68 GLY A C 1
ATOM 551 O O . GLY A 1 68 ? 7.512 -6.243 -18.154 1.00 63.66 68 GLY A O 1
ATOM 552 N N . ALA A 1 69 ? 9.718 -6.495 -18.394 1.00 60.09 69 ALA A N 1
ATOM 553 C CA . ALA A 1 69 ? 9.863 -7.284 -17.176 1.00 60.09 69 ALA A CA 1
ATOM 554 C C . ALA A 1 69 ? 9.977 -6.330 -15.984 1.00 60.09 69 ALA A C 1
ATOM 556 O O . ALA A 1 69 ? 10.985 -5.640 -15.838 1.00 60.09 69 ALA A O 1
ATOM 557 N N . SER A 1 70 ? 8.964 -6.305 -15.119 1.00 67.69 70 SER A N 1
ATOM 558 C CA . SER A 1 70 ? 9.033 -5.564 -13.862 1.00 67.69 70 SER A CA 1
ATOM 559 C C . SER A 1 70 ? 10.072 -6.220 -12.954 1.00 67.69 70 SER A C 1
ATOM 561 O O . SER A 1 70 ? 9.792 -7.206 -12.274 1.00 67.69 70 SER A O 1
ATOM 563 N N . ARG A 1 71 ? 11.307 -5.715 -12.970 1.00 74.31 71 ARG A N 1
ATOM 564 C CA . ARG A 1 71 ? 12.354 -6.159 -12.044 1.00 74.31 71 ARG A CA 1
ATOM 565 C C . ARG A 1 71 ? 12.038 -5.647 -10.634 1.00 74.31 71 ARG A C 1
ATOM 567 O O . ARG A 1 71 ? 11.652 -4.485 -10.499 1.00 74.31 71 ARG A O 1
ATOM 574 N N . PRO A 1 72 ? 12.255 -6.446 -9.572 1.00 75.75 72 PRO A N 1
ATOM 575 C CA . PRO A 1 72 ? 12.071 -5.984 -8.195 1.00 75.75 72 PRO A CA 1
ATOM 576 C C . PRO A 1 72 ? 12.863 -4.710 -7.861 1.00 75.75 72 PRO A C 1
ATOM 578 O O . PRO A 1 72 ? 12.373 -3.861 -7.122 1.00 75.75 72 PRO A O 1
ATOM 581 N N . SER A 1 73 ? 14.050 -4.533 -8.454 1.00 78.88 73 SER A N 1
ATOM 582 C CA . SER A 1 73 ? 14.849 -3.306 -8.324 1.00 78.88 73 SER A CA 1
ATOM 583 C C . SER A 1 73 ? 14.105 -2.066 -8.827 1.00 78.88 73 SER A C 1
ATOM 585 O O . SER A 1 73 ? 14.072 -1.053 -8.140 1.00 78.88 73 SER A O 1
ATOM 587 N N . MET A 1 74 ? 13.431 -2.179 -9.970 1.00 80.75 74 MET A N 1
ATOM 588 C CA . MET A 1 74 ? 12.688 -1.083 -10.589 1.00 80.75 74 MET A CA 1
ATOM 589 C C . MET A 1 74 ? 11.437 -0.714 -9.778 1.00 80.75 74 MET A C 1
ATOM 591 O O . MET A 1 74 ? 11.100 0.457 -9.638 1.00 80.75 74 MET A O 1
ATOM 595 N N . VAL A 1 75 ? 10.768 -1.711 -9.184 1.00 83.44 75 VAL A N 1
ATOM 596 C CA . VAL A 1 75 ? 9.639 -1.485 -8.263 1.00 83.44 75 VAL A CA 1
ATOM 597 C C . VAL A 1 75 ? 10.103 -0.741 -7.008 1.00 83.44 75 VAL A C 1
ATOM 599 O O . VAL A 1 75 ? 9.417 0.166 -6.543 1.00 83.44 75 VAL A O 1
ATOM 602 N N . ARG A 1 76 ? 11.284 -1.091 -6.481 1.00 85.56 76 ARG A N 1
ATOM 603 C CA . ARG A 1 76 ? 11.909 -0.395 -5.350 1.00 85.56 76 ARG A CA 1
ATOM 604 C C . ARG A 1 76 ? 12.253 1.055 -5.686 1.00 85.56 76 ARG A C 1
ATOM 606 O O . ARG A 1 76 ? 11.973 1.933 -4.879 1.00 85.56 76 ARG A O 1
ATOM 613 N N . GLU A 1 77 ? 12.843 1.302 -6.851 1.00 84.75 77 GLU A N 1
ATOM 614 C CA . GLU A 1 77 ? 13.169 2.655 -7.320 1.00 84.75 77 GLU A CA 1
ATOM 615 C C . GLU A 1 77 ? 11.914 3.515 -7.463 1.00 84.75 77 GLU A C 1
ATOM 617 O O . GLU A 1 77 ? 11.874 4.621 -6.933 1.00 84.75 77 GLU A O 1
ATOM 622 N N . MET A 1 78 ? 10.856 2.983 -8.080 1.00 87.19 78 MET A N 1
ATOM 623 C CA . MET A 1 78 ? 9.591 3.706 -8.213 1.00 87.19 78 MET A CA 1
ATOM 624 C C . MET A 1 78 ? 8.942 3.988 -6.848 1.00 87.19 78 MET A C 1
ATOM 626 O O . MET A 1 78 ? 8.440 5.084 -6.617 1.00 87.19 78 MET A O 1
ATOM 630 N N . ALA A 1 79 ? 8.992 3.036 -5.912 1.00 87.00 79 ALA A N 1
ATOM 631 C CA . ALA A 1 79 ? 8.508 3.253 -4.549 1.00 87.00 79 ALA A CA 1
ATOM 632 C C . ALA A 1 79 ? 9.299 4.351 -3.815 1.00 87.00 79 ALA A C 1
ATOM 634 O O . ALA A 1 79 ? 8.702 5.192 -3.148 1.00 87.00 79 ALA A O 1
ATOM 635 N N . ASN A 1 80 ? 10.627 4.376 -3.961 1.00 86.62 80 ASN A N 1
ATOM 636 C CA . ASN A 1 80 ? 11.466 5.434 -3.397 1.00 86.62 80 ASN A CA 1
ATOM 637 C C . ASN A 1 80 ? 11.175 6.796 -4.039 1.00 86.62 80 ASN A C 1
ATOM 639 O O . ASN A 1 80 ? 11.104 7.787 -3.321 1.00 86.62 80 ASN A O 1
ATOM 643 N N . LEU A 1 81 ? 10.939 6.842 -5.353 1.00 86.06 81 LEU A N 1
ATOM 644 C CA . LEU A 1 81 ? 10.564 8.068 -6.057 1.00 86.06 81 LEU A CA 1
ATOM 645 C C . LEU A 1 81 ? 9.238 8.637 -5.527 1.00 86.06 81 LEU A C 1
ATOM 647 O O . LEU A 1 81 ? 9.127 9.842 -5.319 1.00 86.06 81 LEU A O 1
ATOM 651 N N . LEU A 1 82 ? 8.239 7.786 -5.268 1.00 85.12 82 LEU A N 1
ATOM 652 C CA . LEU A 1 82 ? 6.975 8.214 -4.657 1.00 85.12 82 LEU A CA 1
ATOM 653 C C . LEU A 1 82 ? 7.197 8.802 -3.253 1.00 85.12 82 LEU A C 1
ATOM 655 O O . LEU A 1 82 ? 6.663 9.865 -2.941 1.00 85.12 82 LEU A O 1
ATOM 659 N N . LEU A 1 83 ? 8.039 8.159 -2.437 1.00 83.94 83 LEU A N 1
ATOM 660 C CA . LEU A 1 83 ? 8.384 8.650 -1.097 1.00 83.94 83 LEU A CA 1
ATOM 661 C C . LEU A 1 83 ? 9.158 9.975 -1.137 1.00 83.94 83 LEU A C 1
ATOM 663 O O . LEU A 1 83 ? 8.904 10.855 -0.316 1.00 83.94 83 LEU A O 1
ATOM 667 N N . GLU A 1 84 ? 10.055 10.145 -2.107 1.00 83.19 84 GLU A N 1
ATOM 668 C CA . GLU A 1 84 ? 10.784 11.394 -2.336 1.00 83.19 84 GLU A CA 1
ATOM 669 C C . GLU A 1 84 ? 9.830 12.529 -2.734 1.00 83.19 84 GLU A C 1
ATOM 671 O O . GLU A 1 84 ? 9.891 13.623 -2.172 1.00 83.19 84 GLU A O 1
ATOM 676 N N . LYS A 1 85 ? 8.876 12.260 -3.637 1.00 81.12 85 LYS A N 1
ATOM 677 C CA . LYS A 1 85 ? 7.857 13.239 -4.055 1.00 81.12 85 LYS A CA 1
ATOM 678 C C . LYS A 1 85 ? 6.925 13.660 -2.925 1.00 81.12 85 LYS A C 1
ATOM 680 O O . LYS A 1 85 ? 6.412 14.775 -2.961 1.00 81.12 85 LYS A O 1
ATOM 685 N N . ARG A 1 86 ? 6.742 12.817 -1.907 1.00 77.00 86 ARG A N 1
ATOM 686 C CA . ARG A 1 86 ? 5.977 13.154 -0.700 1.00 77.00 86 ARG A CA 1
ATOM 687 C C . ARG A 1 86 ? 6.672 14.211 0.169 1.00 77.00 86 ARG A C 1
ATOM 689 O O . ARG A 1 86 ? 6.048 14.731 1.090 1.00 77.00 86 ARG A O 1
ATOM 696 N N . GLY A 1 87 ? 7.947 14.523 -0.089 1.00 67.62 87 GLY A N 1
ATOM 697 C CA . GLY A 1 87 ? 8.685 15.574 0.617 1.00 67.62 87 GLY A CA 1
ATOM 698 C C . GLY A 1 87 ? 8.855 15.297 2.112 1.00 67.62 87 GLY A C 1
ATOM 699 O O . GLY A 1 87 ? 8.968 16.227 2.904 1.00 67.62 87 GLY A O 1
ATOM 700 N N . THR A 1 88 ? 8.817 14.025 2.523 1.00 65.38 88 THR A N 1
ATOM 701 C CA . THR A 1 88 ? 8.940 13.662 3.938 1.00 65.38 88 THR A CA 1
ATOM 702 C C . THR A 1 88 ? 10.410 13.732 4.355 1.00 65.38 88 THR A C 1
ATOM 704 O O . THR A 1 88 ? 11.239 12.983 3.845 1.00 65.38 88 THR A O 1
ATOM 707 N N . THR A 1 89 ? 10.737 14.632 5.280 1.00 59.47 89 THR A N 1
ATOM 708 C CA . THR A 1 89 ? 12.016 14.674 6.000 1.00 59.47 89 THR A CA 1
ATOM 709 C C . THR A 1 89 ? 11.888 13.858 7.290 1.00 59.47 89 THR A C 1
ATOM 711 O O . THR A 1 89 ? 10.994 14.143 8.088 1.00 59.47 89 THR A O 1
ATOM 714 N N . PRO A 1 90 ? 12.744 12.853 7.555 1.00 63.56 90 PRO A N 1
ATOM 715 C CA . PRO A 1 90 ? 13.878 12.367 6.762 1.00 63.56 90 PRO A CA 1
ATOM 716 C C . PRO A 1 90 ? 13.449 11.508 5.563 1.00 63.56 90 PRO A C 1
ATOM 718 O O . PRO A 1 90 ? 12.388 10.891 5.593 1.00 63.56 90 PRO A O 1
ATOM 721 N N . VAL A 1 91 ? 14.309 11.425 4.539 1.00 64.50 91 VAL A N 1
ATOM 722 C CA . VAL A 1 91 ? 14.069 10.631 3.323 1.00 64.50 91 VAL A CA 1
ATOM 723 C C . VAL A 1 91 ? 13.839 9.167 3.698 1.00 64.50 91 VAL A C 1
ATOM 725 O O . VAL A 1 91 ? 14.762 8.439 4.066 1.00 64.50 91 VAL A O 1
ATOM 728 N N . ILE A 1 92 ? 12.584 8.730 3.624 1.00 72.69 92 ILE A N 1
ATOM 729 C CA . ILE A 1 92 ? 12.215 7.349 3.911 1.00 72.69 92 ILE A CA 1
ATOM 730 C C . ILE A 1 92 ? 12.497 6.537 2.650 1.00 72.69 92 ILE A C 1
ATOM 732 O O . ILE A 1 92 ? 11.825 6.703 1.640 1.00 72.69 92 ILE A O 1
ATOM 736 N N . SER A 1 93 ? 13.464 5.625 2.714 1.00 77.94 93 SER A N 1
ATOM 737 C CA . SER A 1 93 ? 13.675 4.619 1.671 1.00 77.94 93 SER A CA 1
ATOM 738 C C . SER A 1 93 ? 12.972 3.313 2.032 1.00 77.94 93 SER A C 1
ATOM 740 O O . SER A 1 93 ? 12.805 2.965 3.209 1.00 77.94 93 SER A O 1
ATOM 742 N N . VAL A 1 94 ? 12.525 2.557 1.033 1.00 82.56 94 VAL A N 1
ATOM 743 C CA . VAL A 1 94 ? 12.009 1.206 1.261 1.00 82.56 94 VAL A CA 1
ATOM 744 C C . VAL A 1 94 ? 13.163 0.222 1.479 1.00 82.56 94 VAL A C 1
ATOM 746 O O . VAL A 1 94 ? 14.214 0.317 0.849 1.00 82.56 94 VAL A O 1
ATOM 749 N N . GLY A 1 95 ? 12.974 -0.728 2.398 1.00 80.12 95 GLY A N 1
ATOM 750 C CA . GLY A 1 95 ? 13.982 -1.753 2.690 1.00 80.12 95 GLY A CA 1
ATOM 751 C C . GLY A 1 95 ? 14.107 -2.790 1.570 1.00 80.12 95 GLY A C 1
ATOM 752 O O . GLY A 1 95 ? 13.236 -2.905 0.711 1.00 80.12 95 GLY A O 1
ATOM 753 N N . GLU A 1 96 ? 15.162 -3.601 1.609 1.00 77.69 96 GLU A N 1
ATOM 754 C CA . GLU A 1 96 ? 15.439 -4.630 0.596 1.00 77.69 96 GLU A CA 1
ATOM 755 C C . GLU A 1 96 ? 14.295 -5.647 0.443 1.00 77.69 96 GLU A C 1
ATOM 757 O O . GLU A 1 96 ? 13.812 -5.895 -0.660 1.00 77.69 96 GLU A O 1
ATOM 762 N N . ASN A 1 97 ? 13.764 -6.133 1.567 1.00 80.81 97 ASN A N 1
ATOM 763 C CA . ASN A 1 97 ? 12.644 -7.079 1.601 1.00 80.81 97 ASN A CA 1
ATOM 764 C C . ASN A 1 97 ? 11.268 -6.424 1.401 1.00 80.81 97 ASN A C 1
ATOM 766 O O . ASN A 1 97 ? 10.233 -7.077 1.545 1.00 80.81 97 ASN A O 1
ATOM 770 N N . TRP A 1 98 ? 11.203 -5.120 1.124 1.00 85.50 98 TRP A N 1
ATOM 771 C CA . TRP A 1 98 ? 9.918 -4.443 0.974 1.00 85.50 98 TRP A CA 1
ATOM 772 C C . TRP A 1 98 ? 9.173 -4.926 -0.274 1.00 85.50 98 TRP A C 1
ATOM 774 O O . TRP A 1 98 ? 7.988 -5.237 -0.192 1.00 85.50 98 TRP A O 1
ATOM 784 N N . VAL A 1 99 ? 9.876 -5.084 -1.400 1.00 83.31 99 VAL A N 1
ATOM 785 C CA . VAL A 1 99 ? 9.265 -5.494 -2.675 1.00 83.31 99 VAL A CA 1
ATOM 786 C C . VAL A 1 99 ? 8.733 -6.924 -2.611 1.00 83.31 99 VAL A C 1
ATOM 788 O O . VAL A 1 99 ? 7.624 -7.190 -3.067 1.00 83.31 99 VAL A O 1
ATOM 791 N N . THR A 1 100 ? 9.478 -7.845 -1.997 1.00 80.88 100 THR A N 1
ATOM 792 C CA . THR A 1 100 ? 9.034 -9.237 -1.829 1.00 80.88 100 THR A CA 1
ATOM 793 C C . THR A 1 100 ? 7.786 -9.316 -0.953 1.00 80.88 100 THR A C 1
ATOM 795 O O . THR A 1 100 ? 6.837 -10.022 -1.292 1.00 80.88 100 THR A O 1
ATOM 798 N N . ASN A 1 101 ? 7.737 -8.540 0.133 1.00 82.56 101 ASN A N 1
ATOM 799 C CA . ASN A 1 101 ? 6.555 -8.438 0.986 1.00 82.56 101 ASN A CA 1
ATOM 800 C C . ASN A 1 101 ? 5.371 -7.765 0.276 1.00 82.56 101 ASN A C 1
ATOM 802 O O . ASN A 1 101 ? 4.240 -8.214 0.438 1.00 82.56 101 ASN A O 1
ATOM 806 N N . TYR A 1 102 ? 5.616 -6.726 -0.523 1.00 82.06 102 TYR A N 1
ATOM 807 C CA . TYR A 1 102 ? 4.598 -6.041 -1.322 1.00 82.06 102 TYR A CA 1
ATOM 808 C C . TYR A 1 102 ? 3.951 -6.988 -2.344 1.00 82.06 102 TYR A C 1
ATOM 810 O O . TYR A 1 102 ? 2.726 -7.097 -2.397 1.00 82.06 102 TYR A O 1
ATOM 818 N N . ILE A 1 103 ? 4.761 -7.758 -3.079 1.00 80.31 103 ILE A N 1
ATOM 819 C CA . ILE A 1 103 ? 4.280 -8.762 -4.039 1.00 80.31 103 ILE A CA 1
ATOM 820 C C . ILE A 1 103 ? 3.496 -9.871 -3.326 1.00 80.31 103 ILE A C 1
ATOM 822 O O . ILE A 1 103 ? 2.422 -10.243 -3.789 1.00 80.31 103 ILE A O 1
ATOM 826 N N . LYS A 1 104 ? 3.980 -10.374 -2.179 1.00 80.06 104 LYS A N 1
ATOM 827 C CA . LYS A 1 104 ? 3.272 -11.405 -1.394 1.00 80.06 104 LYS A CA 1
ATOM 828 C C . LYS A 1 104 ? 1.892 -10.948 -0.912 1.00 80.06 104 LYS A C 1
ATOM 830 O O . LYS A 1 104 ? 0.987 -11.770 -0.824 1.00 80.06 104 LYS A O 1
ATOM 835 N N . ARG A 1 105 ? 1.726 -9.659 -0.604 1.00 78.75 105 ARG A N 1
ATOM 836 C CA . ARG A 1 105 ? 0.450 -9.083 -0.145 1.00 78.75 105 ARG A CA 1
ATOM 837 C C . ARG A 1 105 ? -0.560 -8.875 -1.274 1.00 78.75 105 ARG A C 1
ATOM 839 O O . ARG A 1 105 ? -1.753 -8.847 -0.996 1.00 78.75 105 ARG A O 1
ATOM 846 N N . ARG A 1 106 ? -0.108 -8.728 -2.526 1.00 80.00 106 ARG A N 1
ATOM 847 C CA . ARG A 1 106 ? -0.978 -8.486 -3.687 1.00 80.00 106 ARG A CA 1
ATOM 848 C C . ARG A 1 106 ? -1.050 -9.732 -4.577 1.00 80.00 106 ARG A C 1
ATOM 850 O O . ARG A 1 106 ? -0.140 -9.954 -5.378 1.00 80.00 106 ARG A O 1
ATOM 857 N N . PRO A 1 107 ? -2.125 -10.541 -4.505 1.00 77.25 107 PRO A N 1
ATOM 858 C CA . PRO A 1 107 ? -2.226 -11.790 -5.267 1.00 77.25 107 PRO A CA 1
ATOM 859 C C . PRO A 1 107 ? -2.153 -11.578 -6.789 1.00 77.25 107 PRO A C 1
ATOM 861 O O . PRO A 1 107 ? -1.582 -12.408 -7.499 1.00 77.25 107 PRO A O 1
ATOM 864 N N . LEU A 1 108 ? -2.643 -10.433 -7.283 1.00 75.62 108 LEU A N 1
ATOM 865 C CA . LEU A 1 108 ? -2.544 -10.027 -8.690 1.00 75.62 108 LEU A CA 1
ATOM 866 C C . LEU A 1 108 ? -1.091 -9.898 -9.166 1.00 75.62 108 LEU A C 1
ATOM 868 O O . LEU A 1 108 ? -0.759 -10.328 -10.273 1.00 75.62 108 LEU A O 1
ATOM 872 N N . LEU A 1 109 ? -0.214 -9.355 -8.318 1.00 75.69 109 LEU A N 1
ATOM 873 C CA . LEU A 1 109 ? 1.217 -9.262 -8.591 1.00 75.69 109 LEU A CA 1
ATOM 874 C C . LEU A 1 109 ? 1.904 -10.612 -8.360 1.00 75.69 109 LEU A C 1
ATOM 876 O O . LEU A 1 109 ? 2.678 -11.053 -9.206 1.00 75.69 109 LEU A O 1
ATOM 880 N N . SER A 1 110 ? 1.578 -11.315 -7.272 1.00 72.00 110 SER A N 1
ATOM 881 C CA . SER A 1 110 ? 2.147 -12.631 -6.944 1.00 72.00 110 SER A CA 1
ATOM 882 C C . SER A 1 110 ? 2.028 -13.639 -8.100 1.00 72.00 110 SER A C 1
ATOM 884 O O . SER A 1 110 ? 3.009 -14.287 -8.473 1.00 72.00 110 SER A O 1
ATOM 886 N N . SER A 1 111 ? 0.868 -13.703 -8.763 1.00 69.44 111 SER A N 1
ATOM 887 C CA . SER A 1 111 ? 0.643 -14.582 -9.924 1.00 69.44 111 SER A CA 1
ATOM 888 C C . SER A 1 111 ? 1.524 -14.242 -11.140 1.00 69.44 111 SER A C 1
ATOM 890 O O . SER A 1 111 ? 1.900 -15.125 -11.908 1.00 69.44 111 SER A O 1
ATOM 892 N N . ARG A 1 112 ? 1.902 -12.970 -11.320 1.00 68.75 112 ARG A N 1
ATOM 893 C CA . ARG A 1 112 ? 2.732 -12.518 -12.454 1.00 68.75 112 ARG A CA 1
ATOM 894 C C . ARG A 1 112 ? 4.225 -12.636 -12.177 1.00 68.75 112 ARG A C 1
ATOM 896 O O . ARG A 1 112 ? 4.984 -13.030 -13.060 1.00 68.75 112 ARG A O 1
ATOM 903 N N . PHE A 1 113 ? 4.639 -12.330 -10.950 1.00 65.00 113 PHE A N 1
ATOM 904 C CA . PHE A 1 113 ? 6.036 -12.424 -10.531 1.00 65.00 113 PHE A CA 1
ATOM 905 C C . PHE A 1 113 ? 6.487 -13.873 -10.315 1.00 65.00 113 PHE A C 1
ATOM 907 O O . PHE A 1 113 ? 7.623 -14.194 -10.655 1.00 65.00 113 PHE A O 1
ATOM 914 N N . SER A 1 114 ? 5.608 -14.764 -9.838 1.00 60.09 114 SER A N 1
ATOM 915 C CA . SER A 1 114 ? 5.922 -16.199 -9.712 1.00 60.09 114 SER A CA 1
ATOM 916 C C . SER A 1 114 ? 6.208 -16.866 -11.061 1.00 60.09 114 SER A C 1
ATOM 918 O O . SER A 1 114 ? 7.094 -17.708 -11.147 1.00 60.09 114 SER A O 1
ATOM 920 N N . LYS A 1 115 ? 5.529 -16.443 -12.136 1.00 55.03 115 LYS A N 1
ATOM 921 C CA . LYS A 1 115 ? 5.689 -17.014 -13.485 1.00 55.03 115 LYS A CA 1
ATOM 922 C C . LYS A 1 115 ? 6.958 -16.576 -14.223 1.00 55.03 115 LYS A C 1
ATOM 924 O O . LYS A 1 115 ? 7.349 -17.233 -15.180 1.00 55.03 115 LYS A O 1
ATOM 929 N N . ARG A 1 116 ? 7.584 -15.459 -13.831 1.00 51.22 116 ARG A N 1
ATOM 930 C CA . ARG A 1 116 ? 8.761 -14.896 -14.528 1.00 51.22 116 ARG A CA 1
ATOM 931 C C . ARG A 1 116 ? 10.091 -15.160 -13.831 1.00 51.22 116 ARG A C 1
ATOM 933 O O . ARG A 1 116 ? 11.124 -14.768 -14.366 1.00 51.22 116 ARG A O 1
ATOM 940 N N . TYR A 1 117 ? 10.099 -15.839 -12.687 1.00 52.19 117 TYR A N 1
ATOM 941 C CA . TYR A 1 117 ? 11.334 -16.227 -12.005 1.00 52.19 117 TYR A CA 1
ATOM 942 C C . TYR A 1 117 ? 11.952 -17.502 -12.613 1.00 52.19 117 TYR A C 1
ATOM 944 O O . TYR A 1 117 ? 12.453 -18.370 -11.910 1.00 52.19 117 TYR A O 1
ATOM 952 N N . ASN A 1 118 ? 11.915 -17.608 -13.945 1.00 44.66 118 ASN A N 1
ATOM 953 C CA . ASN A 1 118 ? 12.769 -18.521 -14.687 1.00 44.66 118 ASN A CA 1
ATOM 954 C C . ASN A 1 118 ? 14.088 -17.782 -14.899 1.00 44.66 118 ASN A C 1
ATOM 956 O O . ASN A 1 118 ? 14.199 -16.885 -15.736 1.00 44.66 118 ASN A O 1
ATOM 960 N N . TYR A 1 119 ? 15.085 -18.156 -14.106 1.00 49.94 119 TYR A N 1
ATOM 961 C CA . TYR A 1 119 ? 16.468 -17.678 -14.157 1.00 49.94 119 TYR A CA 1
ATOM 962 C C . TYR A 1 119 ? 17.165 -17.884 -15.520 1.00 49.94 119 TYR A C 1
ATOM 964 O O . TYR A 1 119 ? 18.309 -17.482 -15.697 1.00 49.94 119 TYR A O 1
ATOM 972 N N . GLU A 1 120 ? 16.475 -18.462 -16.502 1.00 45.91 120 GLU A N 1
ATOM 973 C CA . GLU A 1 120 ? 16.974 -18.802 -17.838 1.00 45.91 120 GLU A CA 1
ATOM 974 C C . GLU A 1 120 ? 17.253 -17.596 -18.742 1.00 45.91 120 GLU A C 1
ATOM 976 O O . GLU A 1 120 ? 17.835 -17.748 -19.809 1.00 45.91 120 GLU A O 1
ATOM 981 N N . ARG A 1 121 ? 16.864 -16.382 -18.336 1.00 45.25 121 ARG A N 1
ATOM 982 C CA . ARG A 1 121 ? 17.106 -15.158 -19.120 1.00 45.25 121 ARG A CA 1
ATOM 983 C C . ARG A 1 121 ? 18.370 -14.386 -18.732 1.00 45.25 121 ARG A C 1
ATOM 985 O O . ARG A 1 121 ? 18.558 -13.265 -19.199 1.00 45.25 121 ARG A O 1
ATOM 992 N N . ALA A 1 122 ? 19.210 -14.968 -17.880 1.00 38.59 122 ALA A N 1
ATOM 993 C CA . ALA A 1 122 ? 20.556 -14.487 -17.593 1.00 38.59 122 ALA A CA 1
ATOM 994 C C . ALA A 1 122 ? 21.593 -15.482 -18.139 1.00 38.59 122 ALA A C 1
ATOM 996 O O . ALA A 1 122 ? 22.249 -16.187 -17.375 1.00 38.59 122 ALA A O 1
ATOM 997 N N . LYS A 1 123 ? 21.728 -15.535 -19.465 1.00 35.91 123 LYS A N 1
ATOM 998 C CA . LYS A 1 123 ? 22.978 -15.905 -20.128 1.00 35.91 123 LYS A CA 1
ATOM 999 C C . LYS A 1 123 ? 23.090 -15.171 -21.456 1.00 35.91 123 LYS A C 1
ATOM 1001 O O . LYS A 1 123 ? 22.038 -15.014 -22.113 1.00 35.91 123 LYS A O 1
#

Radius of gyration: 23.21 Å; Cα contacts (8 Å, |Δi|>4): 53; chains: 1; bounding box: 49×36×65 Å

Secondary structure (DSSP, 8-state):
-------HHHHHHHHHHHHHTT--HHHHHHHHTT---TTTSPPTT--S-HHHHHHHHHHHHHHHHTT----HHHHHHHHHHHHHHTTPSS--PPPTTHHHHHHHH-HHHHHHHHHH--GGG--

Nearest PDB structures (foldseek):
  1hlv-assembly1_A  TM=4.602E-01  e=2.050E-01  Homo sapiens
  8ea4-assembly1_W  TM=3.992E-01  e=1.432E-01  Scytonema hofmannii
  7svw-assembly1_B  TM=3.902E-01  e=1.614E-01  [Scytonema hofmanni] UTEX 2349
  8bp7-assembly1_C  TM=2.334E-01  e=9.420E+00  Synechococcus elongatus PCC 7942 = FACHB-805

=== Feature glossary ===
Each block in this record encodes a different view of the same protein. In brief:

Predicted aligned error. PAE(i, j) answers: if I align the predicted and true structures on residue i, how far off (in Å)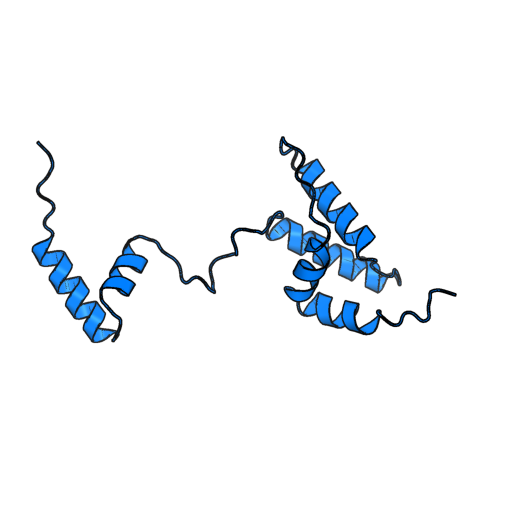 do I expect residue j to be? A block-diagonal PAE matrix with low values on the blocks and high values off-diagonal is the signature of a multi-domain protein with confidently predicted domains but uncertain inter-domain orientation.

Contact-map, Ramachandran, and PAE plots. Plot images: a contact map (which residues are close in 3D, as an N×N binary image), a Ramachandran scatter (backbone torsion angles, revealing secondary-structure composition at a glance), and — for AlphaFold structures — a PAE heatmap (pairwise prediction confidence).

Backbone torsions (φ/ψ). φ (phi) and ψ (psi) are the two rotatable backbone dihedrals per residue: φ is the C(i-1)–N–Cα–C torsion, ψ is the N–Cα–C–N(i+1) torsion, both in degrees on (−180°, 180°]. α-helical residues cluster near (−60°, −45°); β-strand residues near (−120°, +130°). A Ramachandran plot is simply a scatter of (φ, ψ) for every residue.

Foldseek 3Di. A 3Di character summarizes, for each residue, the relative orientation of the Cα frame of its nearest spatial neighbor. Because it encodes fold topology rather than chemistry, 3Di alignments detect remote structural similarity that sequence alignment misses.

Radius of gyration, Cα contacts, bounding box. Three whole-structure scalars: the radius of gyration (RMS distance of Cα from centroid, in Å), the count of Cα–Cα contacts (pairs closer than 8 Å and separated by more than four residues in sequence — i.e. tertiary, not local, contacts), and the bounding-box dimensions. Together they distinguish compact globular folds from extended fibres or disordered chains.

Sequence. Sequence gives the chain of amino acids in standard one-letter code (A=alanine, C=cysteine, …, Y=tyrosine), read N→C. It is the only feature that is directly encoded by the gene; all structural features are derived from the folded form of this sequence.

mmCIF coordinates. Atomic coordinates in PDBx/mmCIF format — the same representation the Protein Data Bank distributes. Each line of the _atom_site loop places one backbone atom in Cartesian space (units: ångströms, origin: arbitrary).

Secondary structure (3-state, P-SEA). Three-state secondary structure (P-SEA) collapses the eight DSSP classes into helix (a), strand (b), and coil (c). P-SEA assigns these from Cα geometry alone — distances and angles — without requiring backbone oxygens, so it works on any Cα trace.

InterPro / GO / CATH / organism. Functional annotations link the protein to curated databases. InterPro entries identify conserved domains and families by matching the sequence against member-database signatures (Pfam, PROSITE, CDD, …). Gene Ontology (GO) terms describe molecular function, biological process, and cellular component in a controlled vocabulary. CATH places the structure in a hierarchical fold classification (Class/Architecture/Topology/Homologous-superfamily). The organism is the source species.

B-factor. B-factor (Debye–Waller factor) reflects atomic displacement in the crystal lattice. It is an experimental observable (units Å²), not a prediction; low values mean the atom is pinned down, high values mean it moves or is heterogeneous across the crystal.

Rendered structure images. Structure images are PyMOL renders from six orthogonal camera directions. Cartoon representation draws helices as coils and strands as arrows; sticks shows the backbone as bonds; surface shows the solvent-excluded envelope. Rainbow coloring maps sequence position to hue (blue→red, N→C); chain coloring assigns a distinct color per polypeptide.

Solvent-accessible surface area. Solvent-accessible surface area (SASA) is the area in Å² traced out by the centre of a 1.4 Å probe sphere (a water molecule) rolled over the protein's van der Waals surface (Shrake–Rupley / Lee–Richards construction). Buried residues have near-zero SASA; fully exposed residues can exceed 200 Å². The total SASA scales roughly with the number of surface residues.

Secondary structure (8-state, DSSP). The SS8 string is DSSP's per-residue secondary-structure call. α-helix (H) means an i→i+4 H-bond ladder; β-strand (E) means the residue participates in a β-sheet; 3₁₀ (G) and π (I) are tighter and wider helices; T/S are turns/bends; '-' is loop.

pLDDT. For AlphaFold models, the B-factor field carries pLDDT — the model's own estimate of local accuracy on a 0–100 scale. Regions with pLDDT<50 should be treated as essentially unmodeled; they often correspond to intrinsically disordered segments.

Nearest PDB structures. Nearest PDB neighbors are the top structural matches found by Foldseek when searching this structure against the entire Protein Data Bank. Each hit reports a 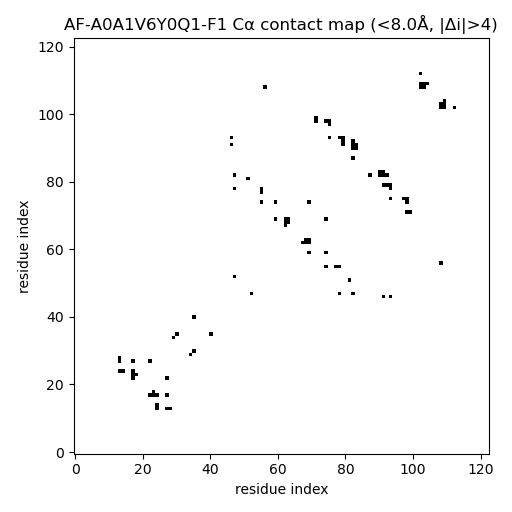TM-score (0 to 1; >0.5 almost always implies the same fold) and an E-value. These are *structural* homologs — they may share no detectable sequence similarity.